Protein AF-A0A154VCS9-F1 (afdb_monomer_lite)

Foldseek 3Di:
DDCVVVVVPPCCVPPVLCVCLQQDFLDAFPVRHGQGQVNLCVVVVHDSVVLLVVLLVDDLVVSLVVQLVSVVVRPRDPDDPVSSSVSSNVSSVSSD

Secondary structure (DSSP, 8-state):
--HHHHHTS------GGGHHHHH-EEEE-TTSPEEEHHHHHHHTT--HHHHHHHHHHS-HHHHHHHHHHHHHH-TT----HHHHHHHHHHHHTTT-

Sequence (96 aa):
MDWSIMMENYPNGLDTRYDRFLQTKIGAGLNGTPVTTLSMLARLGLDPWQVARDLSAMSKETAWAKLEKVMISFADLTHSAKSRQNIVTGLIASLH

pLDDT: mean 76.67, std 12.78, range [46.16, 89.06]

Structure (mmCIF, N/CA/C/O backbone):
data_AF-A0A154VCS9-F1
#
_entry.id   AF-A0A154VCS9-F1
#
loop_
_atom_site.group_PDB
_atom_site.id
_atom_site.type_symbol
_atom_site.label_atom_id
_atom_site.label_alt_id
_atom_site.label_comp_id
_atom_site.label_asym_id
_atom_site.label_entity_id
_atom_site.label_seq_id
_atom_site.pdbx_PDB_ins_code
_atom_site.Cartn_x
_atom_site.Cartn_y
_atom_site.Cartn_z
_atom_site.occupancy
_atom_site.B_iso_or_equiv
_atom_site.auth_seq_id
_atom_site.auth_comp_id
_atom_site.auth_asym_id
_atom_site.auth_atom_id
_atom_site.pdbx_PDB_model_num
ATOM 1 N N . MET A 1 1 ? -33.795 -9.438 -22.029 1.00 47.81 1 MET A N 1
ATOM 2 C CA . MET A 1 1 ? -32.610 -9.602 -21.165 1.00 47.81 1 MET A CA 1
ATOM 3 C C . MET A 1 1 ? -32.385 -8.290 -20.449 1.00 47.81 1 MET A C 1
ATOM 5 O O . MET A 1 1 ? -32.174 -7.288 -21.120 1.00 47.81 1 MET A O 1
ATOM 9 N N . ASP A 1 2 ? -32.533 -8.294 -19.129 1.00 60.53 2 ASP A N 1
ATOM 10 C CA . ASP A 1 2 ? -32.402 -7.102 -18.295 1.00 60.53 2 ASP A CA 1
ATOM 11 C C . ASP A 1 2 ? -30.943 -6.953 -17.844 1.00 60.53 2 ASP A C 1
ATOM 13 O O . ASP A 1 2 ? -30.417 -7.783 -17.102 1.00 60.53 2 ASP A O 1
ATOM 17 N N . TRP A 1 3 ? -30.261 -5.939 -18.375 1.00 63.03 3 TRP A N 1
ATOM 18 C CA . TRP A 1 3 ? -28.845 -5.684 -18.100 1.00 63.03 3 TRP A CA 1
ATOM 19 C C . TRP A 1 3 ? -28.607 -5.075 -16.706 1.00 63.03 3 TRP A C 1
ATOM 21 O O . TRP A 1 3 ? -27.464 -5.068 -16.247 1.00 63.03 3 TRP A O 1
ATOM 31 N N . SER A 1 4 ? -29.658 -4.626 -16.007 1.00 60.62 4 SER A N 1
ATOM 32 C CA . SER A 1 4 ? -29.546 -4.034 -14.667 1.00 60.62 4 SER A CA 1
ATOM 33 C C . SER A 1 4 ? -29.226 -5.080 -13.596 1.00 60.62 4 SER A C 1
ATOM 35 O O . SER A 1 4 ? -28.405 -4.813 -12.725 1.00 60.62 4 SER A O 1
ATOM 37 N N . ILE A 1 5 ? -29.757 -6.305 -13.706 1.00 61.09 5 ILE A N 1
ATOM 38 C CA . ILE A 1 5 ? -29.453 -7.402 -12.760 1.00 61.09 5 ILE A CA 1
ATOM 39 C C . ILE A 1 5 ? -28.005 -7.908 -12.896 1.00 61.09 5 ILE A C 1
ATOM 41 O O . ILE A 1 5 ? -27.392 -8.330 -11.918 1.00 61.09 5 ILE A O 1
ATOM 45 N N . MET A 1 6 ? -27.427 -7.847 -14.101 1.00 56.94 6 MET A N 1
ATOM 46 C CA . MET A 1 6 ? -26.020 -8.209 -14.313 1.00 56.94 6 MET A CA 1
ATOM 47 C C . MET A 1 6 ? -25.096 -7.127 -13.747 1.00 56.94 6 MET A C 1
ATOM 49 O O . MET A 1 6 ? -24.124 -7.466 -13.085 1.00 56.94 6 MET A O 1
ATOM 53 N N . MET A 1 7 ? -25.416 -5.838 -13.939 1.00 50.62 7 MET A N 1
ATOM 54 C CA . MET A 1 7 ? -24.634 -4.711 -13.400 1.00 50.62 7 MET A CA 1
ATOM 55 C C . MET A 1 7 ? -24.722 -4.545 -11.884 1.00 50.62 7 MET A C 1
ATOM 57 O O . MET A 1 7 ? -23.770 -4.040 -11.296 1.00 50.62 7 MET A O 1
ATOM 61 N N . GLU A 1 8 ? -25.788 -5.026 -11.244 1.00 51.47 8 GLU A N 1
ATOM 62 C CA . GLU A 1 8 ? -25.886 -5.055 -9.779 1.00 51.47 8 GLU A CA 1
ATOM 63 C C . GLU A 1 8 ? -24.995 -6.143 -9.144 1.00 51.47 8 GLU A C 1
ATOM 65 O O . GLU A 1 8 ? -24.648 -6.054 -7.969 1.00 51.47 8 GLU A O 1
ATOM 70 N N . ASN A 1 9 ? -24.556 -7.135 -9.932 1.00 46.16 9 ASN A N 1
ATOM 71 C CA . ASN A 1 9 ? -23.704 -8.244 -9.489 1.00 46.16 9 ASN A CA 1
ATOM 72 C C . ASN A 1 9 ? -22.386 -8.372 -10.267 1.00 46.16 9 ASN A C 1
ATOM 74 O O . ASN A 1 9 ? -21.695 -9.387 -10.164 1.00 46.16 9 ASN A O 1
ATOM 78 N N . TYR A 1 10 ? -21.991 -7.344 -11.020 1.00 46.56 10 TYR A N 1
ATOM 79 C CA . TYR A 1 10 ? -20.581 -7.190 -11.339 1.00 46.56 10 TYR A CA 1
ATOM 80 C C . TYR A 1 10 ? -19.909 -6.663 -10.071 1.00 46.56 10 TYR A C 1
ATOM 82 O O . TYR A 1 10 ? -20.201 -5.534 -9.665 1.00 46.56 10 TYR A O 1
ATOM 90 N N . PRO A 1 11 ? -18.942 -7.377 -9.472 1.00 52.50 11 PRO A N 1
ATOM 91 C CA . PRO A 1 11 ? -17.930 -6.730 -8.660 1.00 52.50 11 PRO A CA 1
ATOM 92 C C . PRO A 1 11 ? -17.054 -5.880 -9.594 1.00 52.50 11 PRO A C 1
ATOM 94 O O . PRO A 1 11 ? -15.859 -6.100 -9.735 1.00 52.50 11 PRO A O 1
ATOM 97 N N . ASN A 1 12 ? -17.639 -4.860 -10.219 1.00 49.41 12 ASN A N 1
ATOM 98 C CA . ASN A 1 12 ? -16.893 -3.694 -10.652 1.00 49.41 12 ASN A CA 1
ATOM 99 C C . ASN A 1 12 ? -16.479 -2.858 -9.425 1.00 49.41 12 ASN A C 1
ATOM 101 O O . ASN A 1 12 ? -15.923 -1.780 -9.600 1.00 49.41 12 ASN A O 1
ATOM 105 N N . GLY A 1 13 ? -16.782 -3.314 -8.192 1.00 47.75 13 GLY A N 1
ATOM 106 C CA . GLY A 1 13 ? -15.829 -3.947 -7.247 1.00 47.75 13 GLY A CA 1
ATOM 107 C C . GLY A 1 13 ? -14.578 -3.175 -6.840 1.00 47.75 13 GLY A C 1
ATOM 108 O O . GLY A 1 13 ? -13.787 -3.655 -6.033 1.00 47.75 13 GLY A O 1
ATOM 109 N N . LEU A 1 14 ? -14.394 -1.972 -7.360 1.00 55.16 14 LEU A N 1
ATOM 110 C CA . LEU A 1 14 ? -13.447 -1.017 -6.843 1.00 55.16 14 LEU A CA 1
ATOM 111 C C . LEU A 1 14 ? -14.121 -0.409 -5.624 1.00 55.16 14 LEU A C 1
ATOM 113 O O . LEU A 1 14 ? -14.851 0.571 -5.726 1.00 55.16 14 LEU A O 1
ATOM 117 N N . ASP A 1 15 ? -13.903 -1.026 -4.467 1.00 57.94 15 ASP A N 1
ATOM 118 C CA . ASP A 1 15 ? -14.044 -0.362 -3.178 1.00 57.94 15 ASP A CA 1
ATOM 119 C C . ASP A 1 15 ? -13.171 0.911 -3.236 1.00 57.94 15 ASP A C 1
ATOM 121 O O . ASP A 1 15 ? -11.981 0.904 -2.910 1.00 57.94 15 ASP A O 1
ATOM 125 N N . THR A 1 16 ? -13.746 2.015 -3.729 1.00 68.81 16 THR A N 1
ATOM 126 C CA . THR A 1 16 ? -13.045 3.285 -3.997 1.00 68.81 16 THR A CA 1
ATOM 127 C C . THR A 1 16 ? -12.467 3.888 -2.723 1.00 68.81 16 THR A C 1
ATOM 129 O O . THR A 1 16 ? -11.521 4.671 -2.779 1.00 68.81 16 THR A O 1
ATOM 132 N N . ARG A 1 17 ? -12.953 3.437 -1.559 1.00 77.88 17 ARG A N 1
ATOM 133 C CA . ARG A 1 17 ? -12.357 3.659 -0.235 1.00 77.88 17 ARG A CA 1
ATOM 134 C C . ARG A 1 17 ? -10.855 3.359 -0.185 1.00 77.88 17 ARG A C 1
ATOM 136 O O . ARG A 1 17 ? -10.147 4.003 0.579 1.00 77.88 17 ARG A O 1
ATOM 143 N N . TYR A 1 18 ? -10.360 2.420 -0.995 1.00 85.00 18 TYR A N 1
ATOM 144 C CA . TYR A 1 18 ? -8.940 2.065 -1.047 1.00 85.00 18 TYR A CA 1
ATOM 145 C C . TYR A 1 18 ? -8.208 2.664 -2.245 1.00 85.00 18 TYR A C 1
ATOM 147 O O . TYR A 1 18 ? -6.992 2.519 -2.327 1.00 85.00 18 TYR A O 1
ATOM 155 N N . ASP A 1 19 ? -8.898 3.352 -3.158 1.00 83.44 19 ASP A N 1
ATOM 156 C CA . ASP A 1 19 ? -8.281 3.888 -4.374 1.00 83.44 19 ASP A CA 1
ATOM 157 C C . ASP A 1 19 ? -7.129 4.840 -4.037 1.00 83.44 19 ASP A C 1
ATOM 159 O O . ASP A 1 19 ? -6.034 4.698 -4.571 1.00 83.44 19 ASP A O 1
ATOM 163 N N . ARG A 1 20 ? -7.304 5.708 -3.030 1.00 83.19 20 ARG A N 1
ATOM 164 C CA . ARG A 1 20 ? -6.226 6.584 -2.548 1.00 83.19 20 ARG A CA 1
ATOM 165 C C . ARG A 1 20 ? -4.982 5.789 -2.140 1.00 83.19 20 ARG A C 1
ATOM 167 O O . ARG A 1 20 ? -3.876 6.149 -2.535 1.00 83.19 20 ARG A O 1
ATOM 174 N N . PHE A 1 21 ? -5.145 4.705 -1.384 1.00 86.75 21 PHE A N 1
ATOM 175 C CA . PHE A 1 21 ? -4.041 3.830 -0.975 1.00 86.75 21 PHE A CA 1
ATOM 176 C C . PHE A 1 21 ? -3.409 3.114 -2.179 1.00 86.75 21 PHE A C 1
ATOM 178 O O . PHE A 1 21 ? -2.186 3.092 -2.320 1.00 86.75 21 PHE A O 1
ATOM 185 N N . LEU A 1 22 ? -4.236 2.578 -3.077 1.00 87.44 22 LEU A N 1
ATOM 186 C CA . LEU A 1 22 ? -3.819 1.806 -4.247 1.00 87.44 22 LEU A CA 1
ATOM 187 C C . LEU A 1 22 ? -3.095 2.659 -5.298 1.00 87.44 22 LEU A C 1
ATOM 189 O O . LEU A 1 22 ? -2.098 2.210 -5.866 1.00 87.44 22 LEU A O 1
ATOM 193 N N . GLN A 1 23 ? -3.548 3.894 -5.512 1.00 85.56 23 GLN A N 1
ATOM 194 C CA . GLN A 1 23 ? -2.971 4.870 -6.441 1.00 85.56 23 GLN A CA 1
ATOM 195 C C . GLN A 1 23 ? -1.814 5.669 -5.834 1.00 85.56 23 GLN A C 1
ATOM 197 O O . GLN A 1 23 ? -1.136 6.411 -6.553 1.00 85.56 23 GLN A O 1
ATOM 202 N N . THR A 1 24 ? -1.556 5.540 -4.527 1.00 87.38 24 THR A N 1
ATOM 203 C CA . THR A 1 24 ? -0.428 6.228 -3.895 1.00 87.38 24 THR A CA 1
ATOM 204 C C . THR A 1 24 ? 0.869 5.789 -4.564 1.00 87.38 24 THR A 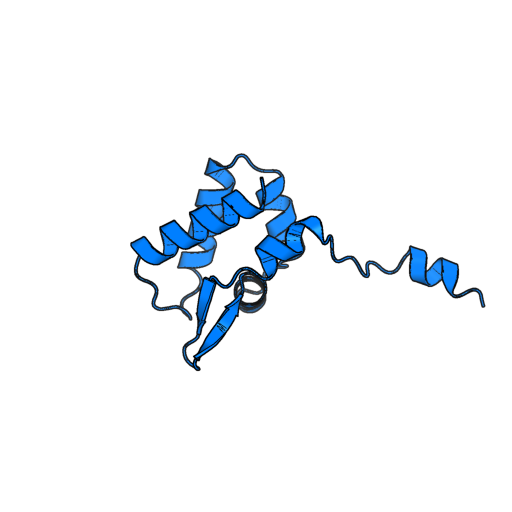C 1
ATOM 206 O O . THR A 1 24 ? 1.186 4.601 -4.667 1.00 87.38 24 THR A O 1
ATOM 209 N N . LYS A 1 25 ? 1.620 6.777 -5.051 1.00 84.06 25 LYS A N 1
ATOM 210 C CA . LYS A 1 25 ? 2.924 6.564 -5.669 1.00 84.06 25 LYS A CA 1
ATOM 211 C C . LYS A 1 25 ? 3.925 6.248 -4.574 1.00 84.06 25 LYS A C 1
ATOM 213 O O . LYS A 1 25 ? 4.197 7.085 -3.718 1.00 84.06 25 LYS A O 1
ATOM 218 N N . ILE A 1 26 ? 4.477 5.046 -4.631 1.00 79.69 26 ILE A N 1
ATOM 219 C CA . ILE A 1 26 ? 5.489 4.592 -3.686 1.00 79.69 26 ILE A CA 1
ATOM 220 C C . ILE A 1 26 ? 6.901 4.842 -4.201 1.00 79.69 26 ILE A C 1
ATOM 222 O O . ILE A 1 26 ? 7.824 4.758 -3.413 1.00 79.69 26 ILE A O 1
ATOM 226 N N . GLY A 1 27 ? 7.089 5.155 -5.485 1.00 74.88 27 GLY A N 1
ATOM 227 C CA . GLY A 1 27 ? 8.400 5.438 -6.069 1.00 74.88 27 GLY A CA 1
ATOM 228 C C . GLY A 1 27 ? 8.380 5.408 -7.594 1.00 74.88 27 GLY A C 1
ATOM 229 O O . GLY A 1 27 ? 7.316 5.336 -8.210 1.00 74.88 27 GLY A O 1
ATOM 230 N N . ALA A 1 28 ? 9.561 5.449 -8.204 1.00 69.38 28 ALA A N 1
ATOM 231 C CA . ALA A 1 28 ? 9.753 5.157 -9.621 1.00 69.38 28 ALA A CA 1
ATOM 232 C C . ALA A 1 28 ? 10.480 3.813 -9.747 1.00 69.38 28 ALA A C 1
ATOM 234 O O . ALA A 1 28 ? 11.447 3.569 -9.030 1.00 69.38 28 ALA A O 1
ATOM 235 N N . GLY A 1 29 ? 9.990 2.940 -10.626 1.00 65.00 29 GLY A N 1
ATOM 236 C CA . GLY A 1 29 ? 10.630 1.659 -10.919 1.00 65.00 29 GLY A CA 1
ATOM 237 C C . GLY A 1 29 ? 11.913 1.864 -11.719 1.00 65.00 29 GLY A C 1
ATOM 238 O O . GLY A 1 29 ? 12.187 2.971 -12.186 1.00 65.00 29 GLY A O 1
ATOM 239 N N . LEU A 1 30 ? 12.661 0.784 -11.947 1.00 61.72 30 LEU A N 1
ATOM 240 C CA . LEU A 1 30 ? 13.941 0.808 -12.676 1.00 61.72 30 LEU A CA 1
ATOM 241 C C . LEU A 1 30 ? 13.853 1.475 -14.065 1.00 61.72 30 LEU A C 1
ATOM 243 O O . LEU A 1 30 ? 14.826 2.054 -14.538 1.00 61.72 30 LEU A O 1
ATOM 247 N N . ASN A 1 31 ? 12.665 1.472 -14.676 1.00 63.19 31 ASN A N 1
ATOM 248 C CA . ASN A 1 31 ? 12.402 2.051 -15.997 1.00 63.19 31 ASN A CA 1
ATOM 249 C C . ASN A 1 31 ? 11.860 3.496 -15.937 1.00 63.19 31 ASN A C 1
ATOM 251 O O . ASN A 1 31 ? 11.295 3.985 -16.912 1.00 63.19 31 ASN A O 1
ATOM 255 N N . GLY A 1 32 ? 11.914 4.160 -14.777 1.00 65.94 32 GLY A N 1
ATOM 256 C CA . GLY A 1 32 ? 11.364 5.507 -14.575 1.00 65.94 32 GLY A CA 1
ATOM 257 C C . GLY A 1 32 ? 9.831 5.579 -14.553 1.00 65.94 32 GLY A C 1
ATOM 258 O O . GLY A 1 32 ? 9.262 6.660 -14.414 1.00 65.94 32 GLY A O 1
ATOM 259 N N . THR A 1 33 ? 9.135 4.442 -14.662 1.00 72.56 33 THR A N 1
ATOM 260 C CA . THR A 1 33 ? 7.670 4.389 -14.560 1.00 72.56 33 THR A CA 1
ATOM 261 C C . THR A 1 33 ? 7.251 4.560 -13.098 1.00 72.56 33 THR A C 1
ATOM 263 O O . THR A 1 33 ? 7.793 3.856 -12.240 1.00 72.56 33 THR A O 1
ATOM 266 N N . PRO A 1 34 ? 6.293 5.450 -12.779 1.00 71.94 34 PRO A N 1
ATOM 267 C CA . PRO A 1 34 ? 5.789 5.582 -11.418 1.00 71.94 34 PRO A CA 1
ATOM 268 C C . PRO A 1 34 ? 5.189 4.251 -10.957 1.00 71.94 34 PRO A C 1
ATOM 270 O O . PRO A 1 34 ? 4.292 3.705 -11.596 1.00 71.94 34 PRO A O 1
ATOM 273 N N . VAL A 1 35 ? 5.693 3.729 -9.843 1.00 82.50 35 VAL A N 1
ATOM 274 C CA . VAL A 1 35 ? 5.159 2.533 -9.194 1.00 82.50 35 VAL A CA 1
ATOM 275 C C . VAL A 1 35 ? 4.172 2.985 -8.136 1.00 82.50 35 VAL A C 1
ATOM 277 O O . VAL A 1 35 ? 4.510 3.734 -7.217 1.00 82.50 35 VAL A O 1
ATOM 280 N N . THR A 1 36 ? 2.933 2.540 -8.291 1.00 88.62 36 THR A N 1
ATOM 281 C CA . THR A 1 36 ? 1.881 2.694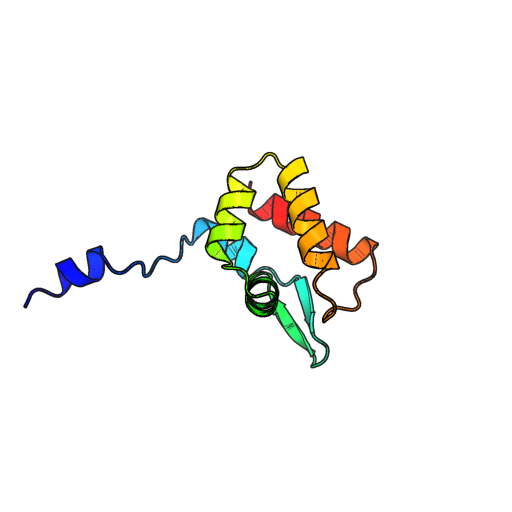 -7.289 1.00 88.62 36 THR A CA 1
ATOM 282 C C . THR A 1 36 ? 1.850 1.489 -6.358 1.00 88.62 36 THR A C 1
ATOM 284 O O . THR A 1 36 ? 2.368 0.421 -6.699 1.00 88.62 36 THR A O 1
ATOM 287 N N . THR A 1 37 ? 1.215 1.632 -5.197 1.00 87.25 37 THR A N 1
ATOM 288 C CA . THR A 1 37 ? 0.968 0.516 -4.273 1.00 87.25 37 THR A CA 1
ATOM 289 C C . THR A 1 37 ? 0.287 -0.656 -4.977 1.00 87.25 37 TH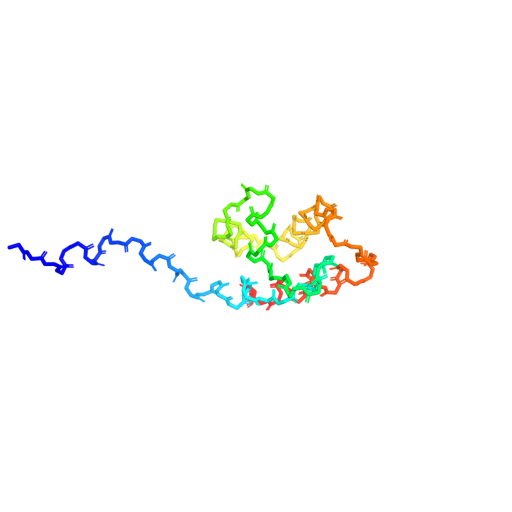R A C 1
ATOM 291 O O . THR A 1 37 ? 0.700 -1.800 -4.811 1.00 87.25 37 THR A O 1
ATOM 294 N N . LEU A 1 38 ? -0.696 -0.375 -5.839 1.00 88.25 38 LEU A N 1
ATOM 295 C CA . LEU A 1 38 ? -1.358 -1.386 -6.663 1.00 88.25 38 LEU A CA 1
ATOM 296 C C . LEU A 1 38 ? -0.369 -2.119 -7.571 1.00 88.25 38 LEU A C 1
ATOM 298 O O . LEU A 1 38 ? -0.347 -3.346 -7.591 1.00 88.25 38 LEU A O 1
ATOM 302 N N . SER A 1 39 ? 0.478 -1.377 -8.289 1.00 84.88 39 SER A N 1
ATOM 303 C CA . SER A 1 39 ? 1.475 -1.963 -9.197 1.00 84.88 39 SER A CA 1
ATOM 304 C C . SER A 1 39 ? 2.481 -2.841 -8.454 1.00 84.88 39 SER A C 1
ATOM 306 O O . SER A 1 39 ? 2.883 -3.889 -8.955 1.00 84.88 39 SER A O 1
ATOM 308 N N . MET A 1 40 ? 2.888 -2.425 -7.256 1.00 87.12 40 MET A N 1
ATOM 309 C CA . MET A 1 40 ? 3.780 -3.199 -6.399 1.00 87.12 40 MET A CA 1
ATOM 310 C C . MET A 1 40 ? 3.129 -4.507 -5.944 1.00 87.12 40 MET A C 1
ATOM 312 O O . MET A 1 40 ? 3.723 -5.570 -6.111 1.00 87.12 40 MET A O 1
ATOM 316 N N . LEU A 1 41 ? 1.913 -4.440 -5.395 1.00 88.12 41 LEU A N 1
ATOM 317 C CA . LEU A 1 41 ? 1.190 -5.617 -4.908 1.00 88.12 41 LEU A CA 1
ATOM 318 C C . LEU A 1 41 ? 0.916 -6.610 -6.043 1.00 88.12 41 LEU A C 1
ATOM 320 O O . LEU A 1 41 ? 1.202 -7.796 -5.893 1.00 88.12 41 LEU A O 1
ATOM 324 N N . ALA A 1 42 ? 0.488 -6.113 -7.206 1.00 87.38 42 ALA A N 1
ATOM 325 C CA . ALA A 1 42 ? 0.256 -6.935 -8.389 1.00 87.38 42 ALA A CA 1
ATOM 326 C C . ALA A 1 42 ? 1.533 -7.651 -8.867 1.00 87.38 42 ALA A C 1
ATOM 328 O O . ALA A 1 42 ? 1.490 -8.831 -9.207 1.00 87.38 42 ALA A O 1
ATOM 329 N N . ARG A 1 43 ? 2.694 -6.979 -8.842 1.00 83.69 43 ARG A N 1
ATOM 330 C CA . ARG A 1 43 ? 3.989 -7.591 -9.202 1.00 83.69 43 ARG A CA 1
ATOM 331 C C . ARG A 1 43 ? 4.477 -8.630 -8.195 1.00 83.69 43 ARG A C 1
ATOM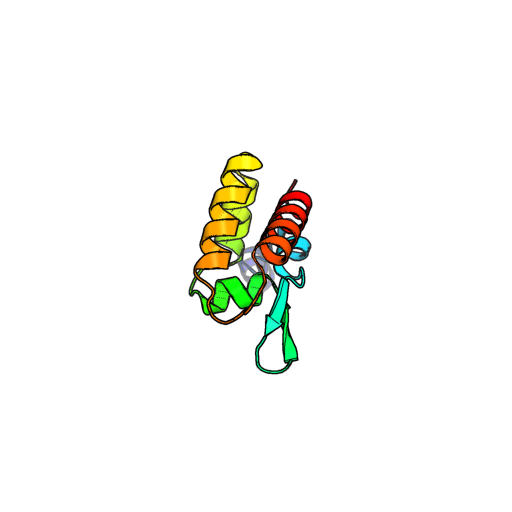 333 O O . ARG A 1 43 ? 5.222 -9.526 -8.573 1.00 83.69 43 ARG A O 1
ATOM 340 N N . LEU A 1 44 ? 4.053 -8.523 -6.937 1.00 83.88 44 LEU A N 1
ATOM 341 C CA . LEU A 1 44 ? 4.281 -9.544 -5.911 1.00 83.88 44 LEU A CA 1
ATOM 342 C C . LEU A 1 44 ? 3.281 -10.711 -5.997 1.00 83.88 44 LEU A C 1
ATOM 344 O O . LEU A 1 44 ? 3.380 -11.645 -5.205 1.00 83.88 44 LEU A O 1
ATOM 348 N N . GLY A 1 45 ? 2.321 -10.664 -6.928 1.00 86.69 45 GLY A N 1
ATOM 349 C CA . GLY A 1 45 ? 1.262 -11.667 -7.059 1.00 86.69 45 GLY A CA 1
ATOM 350 C C . GLY A 1 45 ? 0.197 -11.589 -5.961 1.00 86.69 45 GLY A C 1
ATOM 351 O O . GLY A 1 45 ? -0.520 -12.560 -5.738 1.00 86.69 45 GLY A O 1
ATOM 352 N N . LEU A 1 46 ? 0.105 -10.461 -5.251 1.00 87.81 46 LEU A N 1
ATOM 353 C CA . LEU A 1 46 ? -0.896 -10.226 -4.212 1.00 87.81 46 LEU A CA 1
ATOM 354 C C . LEU A 1 46 ? -2.115 -9.510 -4.796 1.00 87.81 46 LEU A C 1
ATOM 356 O O . LEU A 1 46 ? -1.965 -8.605 -5.616 1.00 87.81 46 LEU A O 1
ATOM 360 N N . ASP A 1 47 ? -3.311 -9.858 -4.311 1.00 87.19 47 ASP A N 1
ATOM 361 C CA . ASP A 1 47 ? -4.527 -9.113 -4.639 1.00 87.19 47 ASP A CA 1
ATOM 362 C C . ASP A 1 47 ? -4.529 -7.745 -3.918 1.00 87.19 47 ASP A C 1
ATOM 364 O O . ASP A 1 47 ? -4.533 -7.703 -2.678 1.00 87.19 47 ASP A O 1
ATOM 368 N N . PRO A 1 48 ? -4.501 -6.613 -4.649 1.00 86.62 48 PRO A N 1
ATOM 369 C CA . PRO A 1 48 ? -4.343 -5.296 -4.040 1.00 86.62 48 PRO A CA 1
ATOM 370 C C . PRO A 1 48 ? -5.508 -4.897 -3.126 1.00 86.62 48 PRO A C 1
ATOM 372 O O . PRO A 1 48 ? -5.287 -4.298 -2.071 1.00 86.62 48 PRO A O 1
ATOM 375 N N . TRP A 1 49 ? -6.741 -5.238 -3.507 1.00 86.56 49 TRP A N 1
ATOM 376 C CA . TRP A 1 49 ? -7.946 -4.885 -2.754 1.00 86.56 49 TRP A CA 1
ATOM 377 C C . TRP A 1 49 ? -8.083 -5.728 -1.491 1.00 86.56 49 TRP A C 1
ATOM 379 O O . TRP A 1 49 ? -8.416 -5.196 -0.433 1.00 86.56 49 TRP A O 1
ATOM 389 N N . GLN A 1 50 ? -7.757 -7.018 -1.562 1.00 86.75 50 GLN A N 1
ATOM 390 C CA . GLN A 1 50 ? -7.743 -7.904 -0.406 1.00 86.75 50 GLN A CA 1
ATOM 391 C C . GLN A 1 50 ? -6.694 -7.464 0.619 1.00 86.75 50 GLN A C 1
ATOM 393 O O . GLN A 1 50 ? -6.988 -7.429 1.813 1.00 86.75 50 GLN A O 1
ATOM 398 N N . VAL A 1 51 ? -5.498 -7.064 0.170 1.00 87.75 51 VAL A N 1
ATOM 399 C CA . VAL A 1 51 ? -4.464 -6.510 1.057 1.00 87.75 51 VAL A CA 1
ATOM 400 C C . VAL A 1 51 ? -4.926 -5.196 1.686 1.00 87.75 51 VAL A C 1
ATOM 402 O O . VAL A 1 51 ? -4.810 -5.041 2.896 1.00 87.75 51 VAL A O 1
ATOM 405 N N . ALA A 1 52 ? -5.485 -4.264 0.909 1.00 88.25 52 ALA A N 1
ATOM 406 C CA . ALA A 1 52 ? -5.984 -2.997 1.448 1.00 88.25 52 ALA A CA 1
ATOM 407 C C . ALA A 1 52 ? -7.104 -3.207 2.482 1.00 88.25 52 ALA A C 1
ATOM 409 O O . ALA A 1 52 ? -7.123 -2.553 3.527 1.00 88.25 52 ALA A O 1
ATOM 410 N N . ARG A 1 53 ? -8.003 -4.163 2.224 1.00 86.69 53 ARG A N 1
ATOM 411 C CA . ARG A 1 53 ? -9.075 -4.548 3.145 1.00 86.69 53 ARG A CA 1
ATOM 412 C C . ARG A 1 53 ? -8.548 -5.118 4.449 1.00 86.69 53 ARG A C 1
ATOM 414 O O . ARG A 1 53 ? -8.998 -4.708 5.514 1.00 86.69 53 ARG A O 1
ATOM 421 N N . ASP A 1 54 ? -7.607 -6.043 4.355 1.00 88.81 54 ASP A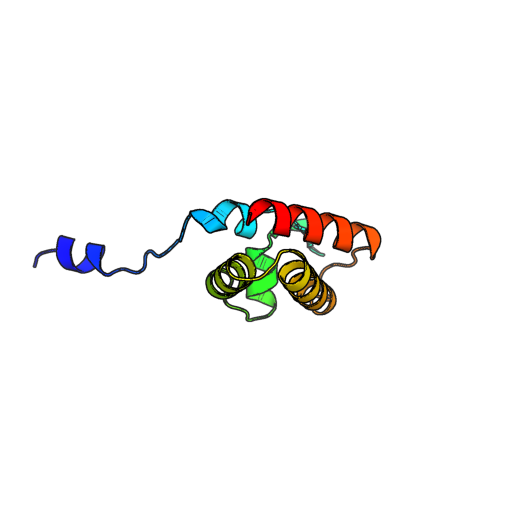 N 1
ATOM 422 C CA . ASP A 1 54 ? -6.975 -6.677 5.504 1.00 88.81 54 ASP A CA 1
ATOM 423 C C . ASP A 1 54 ? -6.193 -5.655 6.348 1.00 88.81 54 ASP A C 1
ATOM 425 O O . ASP A 1 54 ? -6.393 -5.584 7.557 1.00 88.81 54 ASP A O 1
ATOM 429 N N . LEU A 1 55 ? -5.416 -4.770 5.711 1.00 88.25 55 LEU A N 1
ATOM 430 C CA . LEU A 1 55 ? -4.704 -3.683 6.392 1.00 88.25 55 LEU A CA 1
ATOM 431 C C . LEU A 1 55 ? -5.656 -2.695 7.081 1.00 88.25 55 LEU A C 1
ATOM 433 O O . LEU A 1 55 ? -5.386 -2.280 8.201 1.00 88.25 55 LEU A O 1
ATOM 437 N N . SER A 1 56 ? -6.774 -2.343 6.440 1.00 86.94 56 SER A N 1
ATOM 438 C CA . SER A 1 56 ? -7.793 -1.440 6.999 1.00 86.94 56 SER A CA 1
ATOM 439 C C . SER A 1 56 ? -8.549 -2.047 8.189 1.00 86.94 56 SER A C 1
ATOM 441 O O . SER A 1 56 ? -9.076 -1.308 9.018 1.00 86.94 56 SER A O 1
ATOM 443 N N . ALA A 1 57 ? -8.612 -3.378 8.284 1.00 87.31 57 ALA A N 1
ATOM 444 C CA . ALA A 1 57 ? -9.220 -4.085 9.410 1.00 87.31 57 ALA A CA 1
ATOM 445 C C . ALA A 1 57 ? -8.253 -4.286 10.594 1.00 87.31 57 ALA A C 1
ATOM 447 O O . ALA A 1 57 ? -8.685 -4.659 11.684 1.00 87.31 57 ALA A O 1
ATOM 448 N N . MET A 1 58 ? -6.953 -4.063 10.388 1.00 88.88 58 MET A N 1
ATOM 449 C CA . MET A 1 58 ? -5.915 -4.203 11.407 1.00 88.88 58 MET A CA 1
ATOM 450 C C . MET A 1 58 ? -5.700 -2.908 12.196 1.00 88.88 58 MET A C 1
ATOM 452 O O . MET A 1 58 ? -6.003 -1.807 11.743 1.00 88.88 58 MET A O 1
ATOM 456 N N . SER A 1 59 ? -5.090 -3.032 13.377 1.00 88.12 59 SER A N 1
ATOM 457 C CA . SER A 1 59 ? -4.523 -1.882 14.083 1.00 88.12 59 SER A CA 1
ATOM 458 C C . SER A 1 59 ? -3.382 -1.267 13.271 1.00 88.12 59 SER A C 1
ATOM 460 O O . SER A 1 59 ? -2.605 -1.982 12.632 1.00 88.12 59 SER A O 1
ATOM 462 N N . LYS A 1 60 ? -3.226 0.058 13.370 1.00 85.19 60 LYS A N 1
ATOM 463 C CA . LYS A 1 60 ? -2.222 0.848 12.639 1.00 85.19 60 LYS A CA 1
ATOM 464 C C . LYS A 1 60 ? -0.812 0.241 12.684 1.00 85.19 60 LYS A C 1
ATOM 466 O O . LYS A 1 60 ? -0.132 0.184 11.665 1.00 85.19 60 LYS A O 1
ATOM 471 N N . GLU A 1 61 ? -0.389 -0.237 13.853 1.00 86.94 61 GLU A N 1
ATOM 472 C CA . GLU A 1 61 ? 0.935 -0.835 14.084 1.00 86.94 61 GLU A CA 1
ATOM 473 C C . GLU A 1 61 ? 1.108 -2.180 13.360 1.00 86.94 61 GLU A C 1
ATOM 475 O O . GLU A 1 61 ? 2.127 -2.422 12.712 1.00 86.94 61 GLU A O 1
ATOM 480 N N . THR A 1 62 ? 0.090 -3.043 13.409 1.00 87.81 62 THR A N 1
ATOM 481 C CA . THR A 1 62 ? 0.093 -4.343 12.723 1.00 87.81 62 THR A CA 1
ATOM 482 C C . THR A 1 62 ? 0.067 -4.165 11.208 1.00 87.81 62 THR A C 1
ATOM 484 O O . THR A 1 62 ? 0.821 -4.827 10.492 1.00 87.81 62 THR A O 1
ATOM 487 N N . ALA A 1 63 ? -0.757 -3.234 10.723 1.00 88.94 63 ALA A N 1
ATOM 488 C CA . ALA A 1 63 ? -0.832 -2.894 9.310 1.00 88.94 63 ALA A CA 1
ATOM 489 C C . ALA A 1 63 ? 0.514 -2.347 8.800 1.00 88.94 63 ALA A C 1
ATOM 491 O O . ALA A 1 63 ? 0.991 -2.751 7.737 1.00 88.94 63 ALA A O 1
ATOM 492 N N . TRP A 1 64 ? 1.172 -1.495 9.594 1.00 89.06 64 TRP A N 1
ATOM 493 C CA . TRP A 1 64 ? 2.494 -0.950 9.287 1.00 89.06 64 TRP A CA 1
ATOM 494 C C . TRP A 1 64 ? 3.551 -2.051 9.141 1.00 89.06 64 TRP A C 1
ATOM 496 O O . TRP A 1 64 ? 4.214 -2.124 8.107 1.00 89.06 64 TRP A O 1
ATOM 506 N N . ALA A 1 65 ? 3.657 -2.963 10.115 1.00 87.25 65 ALA A N 1
ATOM 507 C CA . ALA A 1 65 ? 4.638 -4.051 10.076 1.00 87.25 65 ALA A CA 1
ATOM 508 C C . ALA A 1 65 ? 4.407 -5.008 8.893 1.00 87.25 65 ALA A C 1
ATOM 510 O O . ALA A 1 65 ? 5.353 -5.460 8.241 1.00 87.25 65 ALA A O 1
ATOM 511 N N . LYS A 1 66 ? 3.137 -5.303 8.579 1.00 87.50 66 LYS A N 1
ATOM 512 C CA . LYS A 1 66 ? 2.781 -6.142 7.431 1.00 87.50 66 LYS A CA 1
ATOM 513 C C . LYS A 1 66 ? 3.189 -5.478 6.119 1.00 87.50 66 LYS A C 1
ATOM 515 O O . LYS A 1 66 ? 3.836 -6.117 5.293 1.00 87.50 66 LYS A O 1
ATOM 520 N N . LEU A 1 67 ? 2.860 -4.200 5.942 1.00 85.88 67 LEU A N 1
ATOM 521 C CA . LEU A 1 67 ? 3.179 -3.454 4.728 1.00 85.88 67 LEU A CA 1
ATOM 522 C C . LEU A 1 67 ? 4.691 -3.234 4.555 1.00 85.88 67 LEU A C 1
ATOM 524 O O . LEU A 1 67 ? 5.196 -3.360 3.439 1.00 85.88 67 LEU A O 1
ATOM 528 N N . GLU A 1 68 ? 5.433 -3.000 5.642 1.00 86.31 68 GLU A N 1
ATOM 529 C CA . GLU A 1 68 ? 6.899 -2.925 5.613 1.00 86.31 68 GLU A CA 1
ATOM 530 C C . GLU A 1 68 ? 7.516 -4.232 5.097 1.00 86.31 68 GLU A C 1
ATOM 532 O O . GLU A 1 68 ? 8.368 -4.205 4.206 1.00 86.31 68 GLU A O 1
ATOM 537 N N . LYS A 1 69 ? 7.039 -5.387 5.578 1.00 86.19 69 LYS A N 1
ATOM 538 C CA . LYS A 1 69 ? 7.508 -6.698 5.110 1.00 86.19 69 LYS A CA 1
ATOM 539 C C . LYS A 1 69 ? 7.259 -6.896 3.614 1.00 86.19 69 LYS A C 1
ATOM 541 O O . LYS A 1 69 ? 8.152 -7.357 2.908 1.00 86.19 69 LYS A O 1
ATOM 546 N N . VAL A 1 70 ? 6.080 -6.508 3.124 1.00 84.50 70 VAL A N 1
ATOM 547 C CA . VAL A 1 70 ? 5.745 -6.576 1.693 1.00 84.50 70 VAL A CA 1
ATOM 548 C C . VAL A 1 70 ? 6.675 -5.665 0.876 1.00 84.50 70 VAL A C 1
ATOM 550 O O . VAL A 1 70 ? 7.179 -6.086 -0.163 1.00 84.50 70 VAL A O 1
ATOM 553 N N . MET A 1 71 ? 6.974 -4.451 1.357 1.00 80.94 71 MET A N 1
ATOM 554 C CA . MET A 1 71 ? 7.930 -3.546 0.699 1.00 80.94 71 MET A CA 1
ATOM 555 C C . MET A 1 71 ? 9.362 -4.089 0.688 1.00 80.94 71 MET A C 1
ATOM 557 O O . MET A 1 71 ? 10.077 -3.860 -0.280 1.00 80.94 71 MET A O 1
ATOM 561 N N . ILE A 1 72 ? 9.791 -4.811 1.726 1.00 82.19 72 ILE A N 1
ATOM 562 C CA . ILE A 1 72 ? 11.112 -5.462 1.759 1.00 82.19 72 ILE A CA 1
ATOM 563 C C . ILE A 1 72 ? 11.188 -6.611 0.746 1.00 82.19 72 ILE A C 1
ATOM 565 O O . ILE A 1 72 ? 12.225 -6.798 0.116 1.00 82.19 72 ILE A O 1
ATOM 569 N N . SER A 1 73 ? 10.101 -7.366 0.562 1.00 80.56 73 SER A N 1
ATOM 570 C CA . SER A 1 73 ? 10.032 -8.427 -0.452 1.00 80.56 73 SER A CA 1
ATOM 571 C C . SER A 1 73 ? 10.061 -7.893 -1.887 1.00 80.56 73 SER A C 1
ATOM 573 O O . SER A 1 73 ? 10.390 -8.636 -2.810 1.00 80.56 73 SER A O 1
ATOM 575 N N . PHE A 1 74 ? 9.742 -6.614 -2.091 1.00 76.06 74 PHE A N 1
ATOM 576 C CA . PHE A 1 74 ? 9.767 -5.986 -3.403 1.00 76.06 74 PHE A CA 1
ATOM 577 C C . PHE A 1 74 ? 11.172 -5.478 -3.758 1.00 76.06 74 PHE A C 1
ATOM 579 O O . PHE A 1 74 ? 11.533 -4.335 -3.487 1.00 76.06 74 PHE A O 1
ATOM 586 N N . ALA A 1 75 ? 11.964 -6.341 -4.397 1.00 64.56 75 ALA A N 1
ATOM 587 C CA . ALA A 1 75 ? 13.342 -6.050 -4.807 1.00 64.56 75 ALA A CA 1
ATOM 588 C C . ALA A 1 75 ? 13.468 -5.069 -5.994 1.00 64.56 75 ALA A C 1
ATOM 590 O O . ALA A 1 75 ? 14.559 -4.574 -6.264 1.00 64.56 75 ALA A O 1
ATOM 591 N N . ASP A 1 76 ? 12.365 -4.774 -6.691 1.00 59.94 76 ASP A N 1
ATOM 592 C CA . ASP A 1 76 ? 12.334 -3.908 -7.883 1.00 59.94 76 ASP A CA 1
ATOM 593 C C . ASP A 1 76 ? 12.547 -2.416 -7.550 1.00 59.94 76 ASP A C 1
ATOM 595 O O . ASP A 1 76 ? 12.804 -1.600 -8.432 1.00 59.94 76 ASP A O 1
ATOM 599 N N . LEU A 1 77 ? 12.474 -2.045 -6.264 1.00 60.16 77 LEU A N 1
ATOM 600 C CA . LEU A 1 77 ? 12.738 -0.689 -5.785 1.00 60.16 77 LEU A CA 1
ATOM 601 C C . LEU A 1 77 ? 13.971 -0.663 -4.885 1.00 60.16 77 LEU A C 1
ATOM 603 O O . LEU A 1 77 ? 13.951 -1.111 -3.739 1.00 60.16 77 LEU A O 1
ATOM 607 N N . THR A 1 78 ? 15.036 -0.021 -5.360 1.00 59.62 78 THR A N 1
ATOM 608 C CA . THR A 1 78 ? 16.213 0.335 -4.558 1.00 59.62 78 THR A CA 1
ATOM 609 C C . THR A 1 78 ? 15.908 1.535 -3.655 1.00 59.62 78 THR A C 1
ATOM 611 O O . THR A 1 78 ? 16.472 2.618 -3.774 1.00 59.62 78 THR A O 1
ATOM 614 N N . HIS A 1 79 ? 14.970 1.374 -2.724 1.00 66.06 79 HIS A N 1
ATOM 615 C CA . HIS A 1 79 ? 14.670 2.407 -1.736 1.00 66.06 79 HIS A CA 1
ATOM 616 C C . HIS A 1 79 ? 15.595 2.283 -0.527 1.00 66.06 79 HIS A C 1
ATOM 618 O O . HIS A 1 79 ? 15.781 1.194 0.008 1.00 66.06 79 HIS A O 1
ATOM 624 N N . SER A 1 80 ? 16.119 3.404 -0.028 1.00 64.69 80 SER A N 1
ATOM 625 C CA . SER A 1 80 ? 16.724 3.440 1.310 1.00 64.69 80 SER A CA 1
ATOM 626 C C . SER A 1 80 ? 15.675 3.090 2.375 1.00 64.69 80 SER A C 1
ATOM 628 O O . SER A 1 80 ? 14.498 3.431 2.223 1.00 64.69 80 SER A O 1
ATOM 630 N N . ALA A 1 81 ? 16.090 2.451 3.475 1.00 66.62 81 ALA A N 1
ATOM 631 C CA . ALA A 1 81 ? 15.203 2.055 4.574 1.00 66.62 81 ALA A CA 1
ATOM 632 C C . ALA A 1 81 ? 14.338 3.220 5.092 1.00 66.62 81 ALA A C 1
ATOM 634 O O . ALA A 1 81 ? 13.136 3.057 5.281 1.00 66.62 81 ALA A O 1
ATOM 635 N N . LYS A 1 82 ? 14.917 4.424 5.198 1.00 70.62 82 LYS A N 1
ATOM 636 C CA . LYS A 1 82 ? 14.208 5.645 5.615 1.00 70.62 82 LYS A CA 1
ATOM 637 C C . LYS A 1 82 ? 13.099 6.055 4.637 1.00 70.62 82 LYS A C 1
ATOM 639 O O . LYS A 1 82 ? 12.028 6.480 5.056 1.00 70.62 82 LYS A O 1
ATOM 644 N N . SER A 1 83 ? 13.345 5.908 3.332 1.00 75.88 83 SER A N 1
ATOM 645 C CA . SER A 1 83 ? 12.339 6.195 2.302 1.00 75.88 83 SER A CA 1
ATOM 646 C C . SER A 1 83 ? 11.174 5.212 2.411 1.00 75.88 83 SER A C 1
ATOM 648 O O . SER A 1 83 ? 10.019 5.630 2.434 1.00 75.88 83 SER A O 1
ATOM 650 N N . ARG A 1 84 ? 11.469 3.916 2.599 1.00 79.88 84 ARG A N 1
ATOM 651 C CA . ARG A 1 84 ? 10.436 2.888 2.806 1.00 79.88 84 ARG A CA 1
ATOM 652 C C . ARG A 1 84 ? 9.563 3.193 4.020 1.00 79.88 84 ARG A C 1
ATOM 654 O O . ARG A 1 84 ? 8.350 3.232 3.878 1.00 79.88 84 ARG A O 1
ATOM 661 N N . GLN A 1 85 ? 10.155 3.488 5.176 1.00 81.88 85 GLN A N 1
ATOM 662 C CA . GLN A 1 85 ? 9.400 3.783 6.402 1.00 81.88 85 GLN A CA 1
ATOM 663 C C . GLN A 1 85 ? 8.467 4.994 6.249 1.00 81.88 85 GLN A C 1
ATOM 665 O O . GLN A 1 85 ? 7.318 4.950 6.694 1.00 81.88 85 GLN A O 1
ATOM 670 N N . ASN A 1 86 ? 8.918 6.050 5.563 1.00 83.38 86 ASN A N 1
ATOM 671 C CA . ASN A 1 86 ? 8.080 7.213 5.263 1.00 83.38 86 ASN A CA 1
ATOM 672 C C . ASN A 1 86 ? 6.899 6.850 4.347 1.00 83.38 86 ASN A C 1
ATOM 674 O O . ASN A 1 86 ? 5.777 7.292 4.592 1.00 83.38 86 ASN A O 1
ATOM 678 N N . ILE A 1 87 ? 7.134 6.015 3.331 1.00 83.12 87 ILE A N 1
ATOM 679 C CA . ILE A 1 87 ? 6.093 5.543 2.408 1.00 83.12 87 ILE A CA 1
ATOM 680 C C . ILE A 1 87 ? 5.064 4.679 3.144 1.00 83.12 87 ILE A C 1
ATOM 682 O O . ILE A 1 87 ? 3.872 4.960 3.051 1.00 83.12 87 ILE A O 1
ATOM 686 N N . VAL A 1 88 ? 5.503 3.679 3.921 1.00 84.50 88 VAL A N 1
ATOM 687 C CA . VAL A 1 88 ? 4.611 2.818 4.724 1.00 84.50 88 VAL A CA 1
ATOM 688 C C . VAL A 1 88 ? 3.747 3.673 5.652 1.00 84.50 88 VAL A C 1
ATOM 690 O O . VAL A 1 88 ? 2.535 3.489 5.724 1.00 84.50 88 VAL A O 1
ATOM 693 N N . THR A 1 89 ? 4.348 4.658 6.319 1.00 85.88 89 THR A N 1
ATOM 694 C CA . THR A 1 89 ? 3.630 5.548 7.239 1.00 85.88 89 THR A CA 1
ATOM 695 C C . THR A 1 89 ? 2.548 6.363 6.523 1.00 85.88 89 THR A C 1
ATOM 697 O O . THR A 1 89 ? 1.422 6.440 7.017 1.00 85.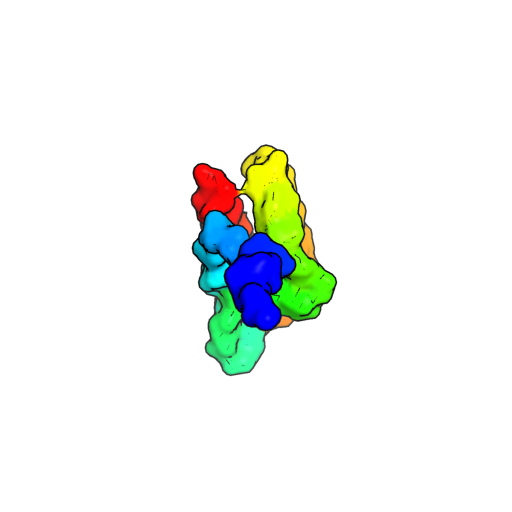88 89 THR A O 1
ATOM 700 N N . GLY A 1 90 ? 2.852 6.925 5.347 1.00 83.56 90 GLY A N 1
ATOM 701 C CA . GLY A 1 90 ? 1.876 7.665 4.537 1.00 83.56 90 GLY A CA 1
ATOM 702 C C . GLY A 1 90 ? 0.752 6.782 3.983 1.00 83.56 90 GLY A C 1
ATOM 703 O O . GLY A 1 90 ? -0.404 7.203 3.934 1.00 83.56 90 GLY A O 1
ATOM 704 N N . LEU A 1 91 ? 1.070 5.536 3.627 1.00 84.56 91 LEU A N 1
ATOM 705 C CA . LEU A 1 91 ? 0.095 4.561 3.145 1.00 84.56 91 LEU A CA 1
ATOM 706 C C . LEU A 1 91 ? -0.893 4.149 4.235 1.00 84.56 91 LEU A C 1
ATOM 708 O O . LEU A 1 91 ? -2.100 4.186 4.008 1.00 84.56 91 LEU A O 1
ATOM 712 N N . ILE A 1 92 ? -0.404 3.823 5.431 1.00 85.31 92 ILE A N 1
ATOM 713 C CA . ILE A 1 92 ? -1.272 3.475 6.560 1.00 85.31 92 ILE A CA 1
ATOM 714 C C . ILE A 1 92 ? -2.146 4.665 6.978 1.00 85.31 92 ILE A C 1
ATOM 716 O O . ILE A 1 92 ? -3.322 4.484 7.277 1.00 85.31 92 ILE A O 1
ATOM 720 N N . ALA A 1 93 ? -1.613 5.889 6.938 1.00 84.38 93 ALA A N 1
ATOM 721 C CA . ALA A 1 93 ? -2.398 7.102 7.182 1.00 84.38 93 ALA A CA 1
ATOM 722 C C . ALA A 1 93 ? -3.451 7.393 6.096 1.00 84.38 93 ALA A C 1
ATOM 724 O O . ALA A 1 93 ? -4.320 8.225 6.307 1.00 84.38 93 ALA A O 1
ATOM 725 N N . SER A 1 94 ? -3.376 6.747 4.930 1.00 79.00 94 SER A N 1
ATOM 726 C CA . SER A 1 94 ? -4.388 6.879 3.875 1.00 79.00 94 SER A CA 1
ATOM 727 C C . SER A 1 94 ? -5.519 5.850 4.001 1.00 79.00 94 SER A C 1
ATOM 729 O O . SER A 1 94 ? -6.482 5.928 3.241 1.00 79.00 94 SER A O 1
ATOM 731 N N . LEU A 1 95 ? -5.393 4.884 4.922 1.00 78.06 95 LEU A N 1
ATOM 732 C CA . LEU A 1 95 ? -6.371 3.819 5.183 1.00 78.06 95 LEU A CA 1
ATOM 733 C C . LEU A 1 95 ? -7.239 4.068 6.431 1.00 78.06 95 LEU A C 1
ATOM 735 O O . LEU A 1 95 ? -8.288 3.433 6.554 1.00 78.06 95 LEU A O 1
ATOM 739 N N . HIS A 1 96 ? -6.805 4.954 7.333 1.00 67.19 96 HIS A N 1
ATOM 740 C CA . HIS A 1 96 ? -7.470 5.334 8.588 1.00 67.19 96 HIS A CA 1
ATOM 741 C C . HIS A 1 96 ? -7.641 6.849 8.654 1.00 67.19 96 HIS A C 1
ATOM 743 O O . HIS A 1 96 ? -8.668 7.291 9.208 1.00 67.19 96 HIS A O 1
#

Radius of gyration: 15.24 Å; chains: 1; bounding box: 49×19×35 Å